Protein AF-A0A0A1HU15-F1 (afdb_monomer_lite)

Radius of gyration: 16.58 Å; chains: 1; bounding box: 42×19×40 Å

Secondary structure (DSSP, 8-state):
--HHHHHHHHHHHHHHHHHHHHHHHHHHHHHH--S-SSHHHHHHHHHHHHHHHHHHHHHHHHHHHHHHHHHHH--

pLDDT: mean 88.74, std 10.62, range [50.88, 98.31]

Sequence (75 aa):
MNFIKGALFVLLIIALAVGGFNLVFIAVGNYFGPFYESEADQSRNFAIWLFGNVGVVIIATAVGVLWNRRRSRRF

Structure (mmCIF, N/CA/C/O backbone):
data_AF-A0A0A1HU15-F1
#
_entry.id   AF-A0A0A1HU15-F1
#
loop_
_atom_site.group_PDB
_atom_site.id
_atom_site.type_symbol
_atom_site.label_atom_id
_atom_site.label_alt_id
_atom_site.label_comp_id
_atom_site.label_asym_i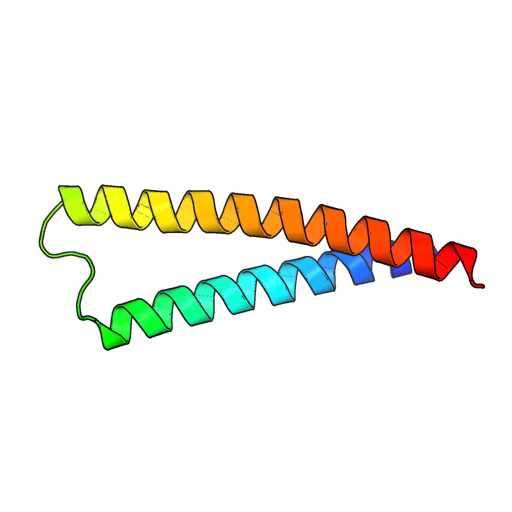d
_atom_site.label_entity_id
_atom_site.label_seq_id
_atom_site.pdbx_PDB_ins_code
_atom_site.Cartn_x
_atom_site.Cartn_y
_atom_site.Cartn_z
_atom_site.occupancy
_atom_site.B_iso_or_equiv
_atom_site.auth_seq_id
_atom_site.auth_comp_id
_atom_site.auth_asym_id
_atom_site.auth_atom_id
_atom_site.pdbx_PDB_model_num
ATOM 1 N N . MET A 1 1 ? -17.653 -1.419 19.897 1.00 64.38 1 MET A N 1
ATOM 2 C CA . MET A 1 1 ? -16.215 -1.704 19.653 1.00 64.38 1 MET A CA 1
ATOM 3 C C . MET A 1 1 ? -15.388 -0.639 20.369 1.00 64.38 1 MET A C 1
ATOM 5 O O . MET A 1 1 ? -15.620 0.530 20.091 1.00 64.38 1 MET A O 1
ATOM 9 N N . ASN A 1 2 ? -14.464 -0.981 21.276 1.00 82.88 2 ASN A N 1
ATOM 10 C CA . ASN A 1 2 ? -13.595 0.042 2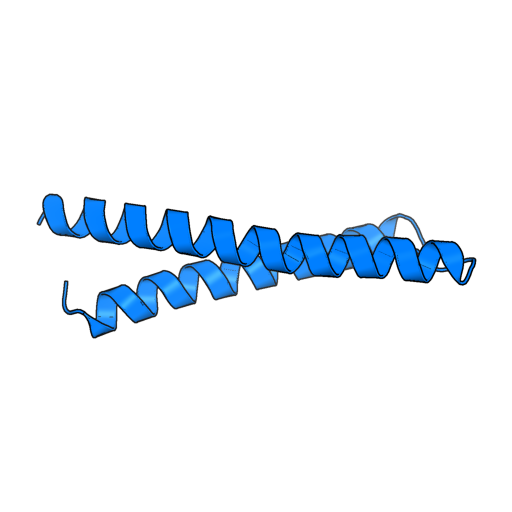1.889 1.00 82.88 2 ASN A CA 1
ATOM 11 C C . ASN A 1 2 ? -12.749 0.724 20.805 1.00 82.88 2 ASN A C 1
ATOM 13 O O . ASN A 1 2 ? -12.303 0.047 19.875 1.00 82.88 2 ASN A O 1
ATOM 17 N N . PHE A 1 3 ? -12.505 2.031 20.942 1.00 82.06 3 PHE A N 1
ATOM 18 C CA . PHE A 1 3 ? -11.759 2.837 19.965 1.00 82.06 3 PHE A CA 1
ATOM 19 C C . PHE A 1 3 ? -10.434 2.176 19.551 1.00 82.06 3 PHE A C 1
ATOM 21 O O . PHE A 1 3 ? -10.163 2.029 18.362 1.00 82.06 3 PHE A O 1
ATOM 28 N N . ILE A 1 4 ? -9.688 1.649 20.528 1.00 89.12 4 ILE A N 1
ATOM 29 C CA . ILE A 1 4 ? -8.420 0.933 20.319 1.00 89.12 4 ILE A CA 1
ATOM 30 C C . ILE A 1 4 ? -8.598 -0.291 19.406 1.00 89.12 4 ILE A C 1
ATOM 32 O O . ILE A 1 4 ? -7.857 -0.461 18.443 1.00 89.12 4 ILE A O 1
ATOM 36 N N . LYS A 1 5 ? -9.612 -1.129 19.654 1.00 88.50 5 LYS A N 1
ATOM 37 C CA . LYS A 1 5 ? -9.884 -2.323 18.830 1.00 88.50 5 LYS A CA 1
ATOM 38 C C . LYS A 1 5 ? -10.284 -1.942 17.403 1.00 88.50 5 LYS A C 1
ATOM 40 O O . LYS A 1 5 ? -9.887 -2.613 16.457 1.00 88.50 5 LYS A O 1
ATOM 45 N N . GLY A 1 6 ? -11.044 -0.856 17.252 1.00 89.31 6 GLY A N 1
ATOM 46 C CA . GLY A 1 6 ? -11.402 -0.310 15.944 1.00 89.31 6 GLY A CA 1
ATOM 47 C C . GLY A 1 6 ? -10.182 0.190 15.169 1.00 89.31 6 GLY A C 1
ATOM 48 O O . GLY A 1 6 ? -10.031 -0.145 13.999 1.00 89.31 6 GLY A O 1
ATOM 49 N N . ALA A 1 7 ? -9.291 0.935 15.826 1.00 92.38 7 ALA A N 1
ATOM 50 C CA . ALA A 1 7 ? -8.054 1.424 15.221 1.00 92.38 7 ALA A CA 1
ATOM 51 C C . ALA A 1 7 ? -7.133 0.272 14.793 1.00 92.38 7 ALA A C 1
ATOM 53 O O . ALA A 1 7 ? -6.694 0.241 13.646 1.00 92.38 7 ALA A O 1
ATOM 54 N N . LEU A 1 8 ? -6.917 -0.720 15.665 1.00 95.06 8 LEU A N 1
ATOM 55 C CA . LEU A 1 8 ? -6.124 -1.913 15.344 1.00 95.06 8 LEU A CA 1
ATOM 56 C C . LEU A 1 8 ? -6.695 -2.686 14.151 1.00 95.06 8 LEU A C 1
ATOM 58 O O . LEU A 1 8 ? -5.942 -3.158 13.306 1.00 95.06 8 LEU A O 1
ATOM 62 N N . PHE A 1 9 ? -8.022 -2.779 14.046 1.00 93.25 9 PHE A N 1
ATOM 63 C CA . PHE A 1 9 ? -8.669 -3.420 12.904 1.00 93.25 9 PHE A CA 1
ATOM 64 C C . PHE A 1 9 ? -8.406 -2.673 11.589 1.00 93.25 9 PHE A C 1
ATOM 66 O O . PHE A 1 9 ? -8.095 -3.302 10.581 1.00 93.25 9 PHE A O 1
ATOM 73 N N . VAL A 1 10 ? -8.491 -1.339 11.590 1.00 94.56 10 VAL A N 1
ATOM 74 C CA . VAL A 1 10 ? -8.176 -0.531 10.399 1.00 94.56 10 VAL A CA 1
ATOM 75 C C . VAL A 1 10 ? -6.697 -0.660 10.029 1.00 94.56 10 VAL A C 1
ATOM 77 O O . VAL A 1 10 ? -6.386 -0.879 8.861 1.00 94.56 10 VAL A O 1
ATOM 80 N N . LEU A 1 11 ? -5.795 -0.598 11.012 1.00 96.69 11 LEU A N 1
ATOM 81 C CA . LEU A 1 11 ? -4.357 -0.780 10.793 1.00 96.69 11 LEU A CA 1
ATOM 82 C C . LEU A 1 11 ? -4.033 -2.157 10.206 1.00 96.69 11 LEU A C 1
ATOM 84 O O . LEU A 1 11 ? -3.223 -2.244 9.288 1.00 96.69 11 LEU A O 1
ATOM 88 N N . LEU A 1 12 ? -4.697 -3.216 10.676 1.00 96.81 12 LEU A N 1
ATOM 89 C CA . LEU A 1 12 ? -4.542 -4.559 10.119 1.00 96.81 12 LEU A CA 1
ATOM 90 C C . LEU A 1 12 ? -4.946 -4.606 8.639 1.00 96.81 12 LEU A C 1
ATOM 92 O O . LEU A 1 12 ? -4.224 -5.179 7.830 1.00 96.81 12 LEU A O 1
ATOM 96 N N . ILE A 1 13 ? -6.068 -3.979 8.268 1.00 96.62 13 ILE A N 1
ATOM 97 C CA . ILE A 1 13 ? -6.509 -3.908 6.866 1.00 96.62 13 ILE A CA 1
ATOM 98 C C . ILE A 1 13 ? -5.471 -3.183 6.007 1.00 96.62 13 ILE A C 1
ATOM 100 O O . ILE A 1 13 ? -5.130 -3.668 4.930 1.00 96.62 13 ILE A O 1
ATOM 104 N N . ILE A 1 14 ? -4.949 -2.050 6.484 1.00 97.62 14 ILE A N 1
ATOM 105 C CA . ILE A 1 14 ? -3.915 -1.290 5.771 1.00 97.62 14 ILE A CA 1
ATOM 106 C C . ILE A 1 14 ? -2.656 -2.143 5.595 1.00 97.62 14 ILE A C 1
ATOM 108 O O . ILE A 1 14 ? -2.152 -2.248 4.480 1.00 97.62 14 ILE A O 1
ATOM 112 N N . ALA A 1 15 ? -2.178 -2.793 6.660 1.00 98.25 15 ALA A N 1
ATOM 113 C CA . ALA A 1 15 ? -0.983 -3.632 6.618 1.00 98.25 15 ALA A CA 1
ATOM 114 C C . ALA A 1 15 ? -1.124 -4.784 5.611 1.00 98.25 15 ALA A C 1
ATOM 116 O O . ALA A 1 15 ? -0.225 -5.010 4.802 1.00 98.25 15 ALA A O 1
ATOM 117 N N . LEU A 1 16 ? -2.272 -5.470 5.610 1.00 98.12 16 LEU A N 1
ATOM 118 C CA 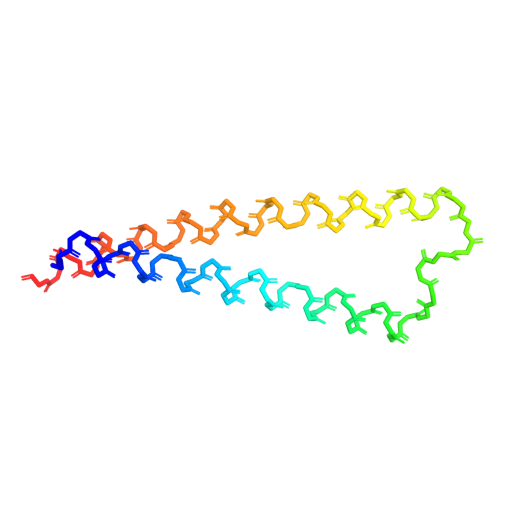. LEU A 1 16 ? -2.555 -6.547 4.660 1.00 98.12 16 LEU A CA 1
ATOM 119 C C . LEU A 1 16 ? -2.636 -6.036 3.218 1.00 98.12 16 LEU A C 1
ATOM 121 O O . LEU A 1 16 ? -2.090 -6.667 2.317 1.00 98.12 16 LEU A O 1
ATOM 125 N N . ALA A 1 17 ? -3.285 -4.892 2.991 1.00 98.06 17 ALA A N 1
ATOM 126 C CA . ALA A 1 17 ? -3.436 -4.320 1.657 1.00 98.06 17 ALA A CA 1
ATOM 127 C C . ALA A 1 17 ? -2.095 -3.845 1.076 1.00 98.06 17 ALA A C 1
ATOM 129 O O . ALA A 1 17 ? -1.771 -4.171 -0.064 1.00 98.06 17 ALA A O 1
ATOM 130 N N . VAL A 1 18 ? -1.293 -3.127 1.869 1.00 98.12 18 VAL A N 1
ATOM 131 C CA . VAL A 1 18 ? 0.051 -2.679 1.474 1.00 98.12 18 VAL A CA 1
ATOM 132 C C . VAL A 1 18 ? 0.959 -3.880 1.228 1.00 98.12 18 VAL A C 1
ATOM 134 O O . VAL A 1 18 ? 1.620 -3.939 0.192 1.00 98.12 18 VAL A O 1
ATOM 137 N N . GLY A 1 19 ? 0.962 -4.867 2.128 1.00 98.25 19 GLY A N 1
ATOM 138 C CA . GLY A 1 19 ? 1.738 -6.094 1.953 1.00 98.25 19 GLY A CA 1
ATOM 139 C C . GLY A 1 19 ? 1.354 -6.840 0.674 1.00 98.25 19 GLY A C 1
ATOM 140 O O . GLY A 1 19 ? 2.225 -7.186 -0.120 1.00 98.25 19 GLY A O 1
ATOM 141 N N . GLY A 1 20 ? 0.053 -7.011 0.426 1.00 98.31 20 GLY A N 1
ATOM 142 C CA . GLY A 1 20 ? -0.460 -7.646 -0.788 1.00 98.31 20 GLY A CA 1
ATOM 143 C C . GLY A 1 20 ? -0.068 -6.900 -2.063 1.00 98.31 20 GLY A C 1
ATOM 144 O O . GLY A 1 20 ? 0.430 -7.519 -3.000 1.00 98.31 20 GLY A O 1
ATOM 145 N N . PHE A 1 21 ? -0.220 -5.573 -2.089 1.00 97.31 21 PHE A N 1
ATOM 146 C CA . PHE A 1 21 ? 0.197 -4.752 -3.227 1.00 97.31 21 PHE A CA 1
ATOM 147 C C . PHE A 1 21 ? 1.691 -4.912 -3.532 1.00 97.31 21 PHE A C 1
ATOM 149 O O . PHE A 1 21 ? 2.060 -5.134 -4.682 1.00 97.31 21 PHE A O 1
ATOM 156 N N . ASN A 1 22 ? 2.547 -4.856 -2.508 1.00 96.56 22 ASN A N 1
ATOM 157 C CA . ASN A 1 22 ? 3.993 -4.984 -2.687 1.00 96.56 22 ASN A CA 1
ATOM 158 C C . ASN A 1 22 ? 4.398 -6.390 -3.144 1.00 96.56 22 ASN A C 1
ATOM 160 O O . ASN A 1 22 ? 5.234 -6.516 -4.036 1.00 96.56 22 ASN A O 1
ATOM 164 N N . LEU A 1 23 ? 3.778 -7.441 -2.598 1.00 97.00 23 LEU A N 1
ATOM 165 C CA . LEU A 1 23 ? 4.003 -8.813 -3.059 1.00 97.00 23 LEU A CA 1
ATOM 166 C C . LEU A 1 23 ? 3.637 -8.980 -4.536 1.00 97.00 23 LEU A C 1
ATOM 168 O O . LEU A 1 23 ? 4.416 -9.555 -5.292 1.00 97.00 23 LEU A O 1
ATOM 172 N N . VAL A 1 24 ? 2.487 -8.445 -4.961 1.00 94.81 24 VAL A N 1
ATOM 173 C CA . VAL A 1 24 ? 2.071 -8.472 -6.370 1.00 94.81 24 VAL A CA 1
ATOM 174 C C . VAL A 1 24 ? 3.042 -7.676 -7.236 1.00 94.81 24 VAL A C 1
ATOM 176 O O . VAL A 1 24 ? 3.480 -8.179 -8.265 1.00 94.81 24 VAL A O 1
ATOM 179 N N . PHE A 1 25 ? 3.424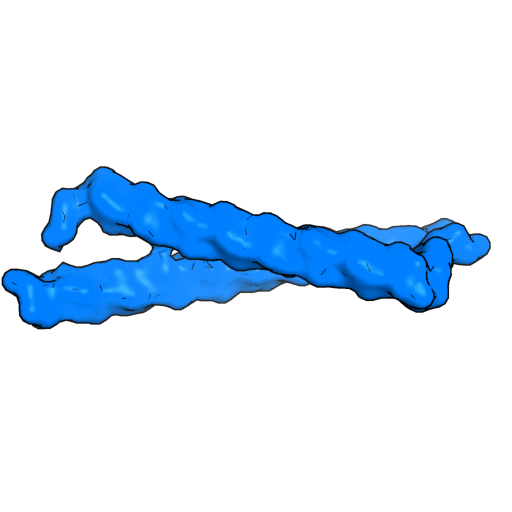 -6.469 -6.818 1.00 91.44 25 PHE A N 1
ATOM 180 C CA . PHE A 1 25 ? 4.352 -5.626 -7.571 1.00 91.44 25 PHE A CA 1
ATOM 181 C C . PHE A 1 25 ? 5.703 -6.325 -7.800 1.00 91.44 25 PHE A C 1
ATOM 183 O O . PHE A 1 25 ? 6.206 -6.349 -8.922 1.00 91.44 25 PHE A O 1
ATOM 190 N N . ILE A 1 26 ? 6.250 -6.965 -6.760 1.00 91.12 26 ILE A N 1
ATOM 191 C CA . ILE A 1 26 ? 7.483 -7.763 -6.847 1.00 91.12 26 ILE A CA 1
ATOM 192 C C . ILE A 1 26 ? 7.288 -8.978 -7.761 1.00 91.12 26 ILE A C 1
ATOM 194 O O . ILE A 1 26 ? 8.135 -9.245 -8.608 1.00 91.12 26 ILE A O 1
ATOM 198 N N . ALA A 1 27 ? 6.181 -9.713 -7.618 1.00 92.12 27 ALA A N 1
ATOM 199 C CA . ALA A 1 27 ? 5.912 -10.904 -8.422 1.00 92.12 27 ALA A CA 1
ATOM 200 C C . ALA A 1 27 ? 5.794 -10.579 -9.919 1.00 92.12 27 ALA A C 1
ATOM 202 O O . ALA A 1 27 ? 6.376 -11.280 -10.744 1.00 92.12 27 ALA A O 1
ATOM 203 N N . VAL A 1 28 ? 5.093 -9.495 -10.266 1.00 89.69 28 VAL A N 1
ATOM 204 C CA . VAL A 1 28 ? 4.984 -9.009 -11.649 1.00 89.69 28 VAL A CA 1
ATOM 205 C C . VAL A 1 28 ? 6.364 -8.608 -12.175 1.00 89.69 28 VAL A C 1
ATOM 207 O O . VAL A 1 28 ? 6.718 -9.004 -13.282 1.00 89.69 28 VAL A O 1
ATOM 210 N N . GLY A 1 29 ? 7.175 -7.907 -11.377 1.00 84.81 29 GLY A N 1
ATOM 211 C CA . GLY A 1 29 ? 8.541 -7.549 -11.779 1.00 84.81 29 GLY A CA 1
ATOM 212 C C . GLY A 1 29 ? 9.452 -8.741 -12.005 1.00 84.81 29 GLY A C 1
ATOM 213 O O . GLY A 1 29 ? 10.193 -8.774 -12.977 1.00 84.81 29 GLY A O 1
ATOM 214 N N . ASN A 1 30 ? 9.354 -9.767 -11.167 1.00 85.56 30 ASN A N 1
ATOM 215 C CA . ASN A 1 30 ? 10.122 -10.988 -11.380 1.00 85.56 30 ASN A CA 1
ATOM 216 C C . ASN A 1 30 ? 9.650 -11.768 -12.618 1.00 85.56 30 ASN A C 1
ATOM 218 O O . ASN A 1 30 ? 10.465 -12.423 -13.259 1.00 85.56 30 ASN A O 1
ATOM 222 N N . TYR A 1 31 ? 8.356 -11.718 -12.953 1.00 85.69 31 TYR A N 1
ATOM 223 C CA . TYR A 1 31 ? 7.794 -12.457 -14.087 1.00 85.69 31 TYR A CA 1
ATOM 224 C C . TYR A 1 31 ? 8.096 -11.808 -15.445 1.00 85.69 31 TYR A C 1
ATOM 226 O O . TYR A 1 31 ? 8.474 -12.505 -16.381 1.00 85.69 31 TYR A O 1
ATOM 234 N N . PHE A 1 32 ? 7.935 -10.486 -15.563 1.00 82.62 32 PHE A N 1
ATOM 235 C CA . PHE A 1 32 ? 8.124 -9.769 -16.832 1.00 82.62 32 PHE A CA 1
ATOM 236 C C . PHE A 1 32 ? 9.584 -9.381 -17.120 1.00 82.62 32 PHE A C 1
ATOM 238 O O . PHE A 1 32 ? 9.867 -8.861 -18.196 1.00 82.62 32 PHE A O 1
ATOM 245 N N . GLY A 1 33 ? 10.511 -9.668 -16.202 1.00 72.88 33 GLY A N 1
ATOM 246 C CA . GLY A 1 33 ? 11.915 -9.275 -16.310 1.00 72.88 33 GLY A CA 1
ATOM 247 C C . GLY A 1 33 ? 12.196 -7.912 -15.668 1.00 72.88 33 GLY A C 1
ATOM 248 O O . GLY A 1 33 ? 11.284 -7.262 -15.151 1.00 72.88 33 GLY A O 1
ATOM 249 N N . PRO A 1 34 ? 13.467 -7.470 -15.644 1.00 65.88 34 PRO A N 1
ATOM 250 C CA . PRO A 1 34 ? 13.850 -6.255 -14.944 1.00 65.88 34 PRO A CA 1
ATOM 251 C C . PRO A 1 34 ? 13.053 -5.065 -15.477 1.00 65.88 34 PRO A C 1
ATOM 253 O O . PRO A 1 34 ? 13.192 -4.662 -16.624 1.00 65.88 34 PRO A O 1
ATOM 256 N N . PHE A 1 35 ? 12.274 -4.433 -14.606 1.00 65.12 35 PHE A N 1
ATOM 257 C CA . PHE A 1 35 ? 11.582 -3.174 -14.887 1.00 65.12 35 PHE A CA 1
ATOM 258 C C . PHE A 1 35 ? 12.529 -1.991 -15.191 1.00 65.12 35 PHE A C 1
ATOM 260 O O . PHE A 1 35 ? 12.082 -0.857 -15.341 1.00 65.12 35 PHE A O 1
ATOM 267 N N . TYR A 1 36 ? 13.837 -2.216 -15.227 1.00 62.38 36 TYR A N 1
ATOM 268 C CA . TYR A 1 36 ? 14.871 -1.196 -15.146 1.00 62.38 36 TYR A CA 1
ATOM 269 C C . TYR A 1 36 ? 15.910 -1.420 -16.247 1.00 62.38 36 TYR A C 1
ATOM 271 O O . TYR A 1 36 ? 17.028 -1.843 -15.970 1.00 62.38 36 TYR A O 1
ATOM 279 N N . GLU A 1 37 ? 15.536 -1.174 -17.502 1.00 70.38 37 GLU A N 1
ATOM 280 C CA . GLU A 1 37 ? 16.492 -1.177 -18.623 1.00 70.38 37 GLU A CA 1
ATOM 281 C C . GLU A 1 37 ? 17.092 0.218 -18.874 1.00 70.38 37 GLU A C 1
ATOM 283 O O . GLU A 1 37 ? 18.191 0.338 -19.411 1.00 70.38 37 GLU A O 1
ATOM 288 N N . SER A 1 38 ? 16.411 1.280 -18.426 1.00 78.69 38 SER A N 1
ATOM 289 C CA . SER A 1 38 ? 16.869 2.670 -18.511 1.00 78.69 38 SER A CA 1
ATOM 290 C C . SER A 1 38 ? 16.493 3.481 -17.262 1.00 78.69 38 SER A C 1
ATOM 292 O O . SER A 1 38 ? 15.553 3.138 -16.538 1.00 78.69 38 SER A O 1
ATOM 294 N N . GLU A 1 39 ? 17.177 4.606 -17.021 1.00 78.69 39 GLU A N 1
ATOM 295 C CA . GLU A 1 39 ? 16.843 5.518 -15.911 1.00 78.69 39 GLU A CA 1
ATOM 296 C C . GLU A 1 39 ? 15.410 6.076 -16.012 1.00 78.69 39 GLU A C 1
ATOM 298 O O . GLU A 1 39 ? 14.735 6.282 -14.999 1.00 78.69 39 GLU A O 1
ATOM 303 N N . ALA A 1 40 ? 14.907 6.276 -17.236 1.00 79.88 40 ALA A N 1
ATOM 304 C CA . ALA A 1 40 ? 13.540 6.733 -17.477 1.00 79.88 40 ALA A CA 1
ATOM 305 C C . ALA A 1 40 ? 12.504 5.673 -17.068 1.00 79.88 40 ALA A C 1
ATOM 307 O O . ALA A 1 40 ? 11.481 6.004 -16.459 1.00 79.88 40 ALA A O 1
ATOM 308 N N . ASP A 1 41 ? 12.781 4.395 -17.343 1.00 82.44 41 ASP A N 1
ATOM 309 C CA . ASP A 1 41 ? 11.931 3.286 -16.906 1.00 82.44 41 ASP A CA 1
ATOM 310 C C . ASP A 1 41 ? 11.967 3.124 -15.385 1.00 82.44 41 ASP A C 1
ATOM 312 O O . ASP A 1 41 ? 10.928 2.900 -14.760 1.00 82.44 41 ASP A O 1
ATOM 316 N N . GLN A 1 42 ? 13.128 3.349 -14.766 1.00 83.00 42 GLN A N 1
ATOM 317 C CA . GLN A 1 42 ? 13.268 3.333 -13.314 1.00 83.00 42 GLN A CA 1
ATOM 318 C C . GLN A 1 42 ? 12.456 4.414 -12.621 1.00 83.00 42 GLN A C 1
ATOM 320 O O . GLN A 1 42 ? 11.708 4.111 -11.689 1.00 83.00 42 GLN A O 1
ATOM 325 N N . SER A 1 43 ? 12.549 5.653 -13.099 1.00 86.56 43 SER A N 1
ATOM 326 C CA . SER A 1 43 ? 11.771 6.764 -12.553 1.00 86.56 43 SER A CA 1
ATOM 327 C C . SER A 1 43 ? 10.263 6.516 -12.686 1.00 86.56 43 SER A C 1
ATOM 329 O O . SER A 1 43 ? 9.511 6.673 -11.720 1.00 86.56 43 SER A O 1
ATOM 331 N N . ARG A 1 44 ? 9.811 6.025 -13.850 1.00 87.19 44 ARG A N 1
ATOM 332 C CA . ARG A 1 44 ? 8.399 5.693 -14.091 1.00 87.19 44 ARG A CA 1
ATOM 333 C C . ARG A 1 44 ? 7.902 4.585 -13.166 1.00 87.19 44 ARG A C 1
ATOM 335 O O . ARG A 1 44 ? 6.847 4.728 -12.549 1.00 87.19 44 ARG A O 1
ATOM 342 N N . ASN A 1 45 ? 8.646 3.490 -13.054 1.00 87.12 45 ASN A N 1
ATOM 343 C CA . ASN A 1 45 ? 8.224 2.333 -12.268 1.00 87.12 45 ASN A CA 1
ATOM 344 C C . ASN A 1 45 ? 8.271 2.621 -10.762 1.00 87.12 45 ASN A C 1
ATOM 346 O O . ASN A 1 45 ? 7.372 2.199 -10.033 1.00 87.12 45 ASN A O 1
ATOM 350 N N . PHE A 1 46 ? 9.229 3.437 -10.309 1.00 88.81 46 PHE A N 1
ATOM 351 C CA . PHE A 1 46 ? 9.240 3.978 -8.951 1.00 88.81 46 PHE A CA 1
ATOM 352 C C . PHE A 1 46 ? 8.018 4.861 -8.678 1.00 88.81 46 PHE A C 1
ATOM 354 O O . PHE A 1 46 ? 7.366 4.698 -7.648 1.00 88.81 46 PHE A O 1
ATOM 361 N N . ALA A 1 47 ? 7.660 5.754 -9.607 1.00 93.88 47 ALA A N 1
ATOM 362 C CA . ALA A 1 47 ? 6.473 6.590 -9.464 1.00 93.88 47 ALA A CA 1
ATOM 363 C C . ALA A 1 47 ? 5.196 5.738 -9.371 1.00 93.88 47 ALA A C 1
ATOM 365 O O . ALA A 1 47 ? 4.384 5.959 -8.474 1.00 93.88 47 ALA A O 1
ATOM 366 N N . ILE A 1 48 ? 5.037 4.724 -10.230 1.00 92.25 48 ILE A N 1
ATOM 367 C CA . ILE A 1 48 ? 3.891 3.798 -10.186 1.00 92.25 48 ILE A CA 1
ATOM 368 C C . ILE A 1 48 ? 3.825 3.077 -8.838 1.00 92.25 48 ILE A C 1
ATOM 370 O O . ILE A 1 48 ? 2.762 3.029 -8.219 1.00 92.25 48 ILE A O 1
ATOM 374 N N . TRP A 1 49 ? 4.949 2.545 -8.360 1.00 94.19 49 TRP A N 1
ATOM 375 C CA . TRP A 1 49 ? 5.018 1.885 -7.060 1.00 94.19 49 TRP A CA 1
ATOM 376 C C . TRP A 1 49 ? 4.655 2.839 -5.913 1.00 94.19 49 TRP A C 1
ATOM 378 O O . TRP A 1 49 ? 3.861 2.485 -5.037 1.00 94.19 49 TRP A O 1
ATOM 388 N N . LEU A 1 50 ? 5.182 4.065 -5.930 1.00 96.44 50 LEU A N 1
ATOM 389 C CA . LEU A 1 50 ? 4.948 5.070 -4.896 1.00 96.44 50 LEU A CA 1
ATOM 390 C C . LEU A 1 50 ? 3.482 5.523 -4.867 1.00 96.44 50 LEU A C 1
ATOM 392 O O . LEU A 1 50 ? 2.830 5.442 -3.824 1.00 96.44 50 LEU A O 1
ATOM 396 N N . PHE A 1 51 ? 2.939 5.951 -6.010 1.00 97.88 51 PHE A N 1
ATOM 397 C CA . PHE A 1 51 ? 1.537 6.361 -6.118 1.00 97.88 51 PHE A CA 1
ATOM 398 C C . PHE A 1 51 ? 0.584 5.196 -5.849 1.00 97.88 51 PHE A C 1
ATOM 400 O O . PHE A 1 51 ? -0.455 5.391 -5.217 1.00 97.88 51 PHE A O 1
ATOM 407 N N . GLY A 1 52 ? 0.956 3.980 -6.255 1.00 96.88 52 GLY A N 1
ATOM 408 C CA . GLY A 1 52 ? 0.228 2.759 -5.930 1.00 96.88 52 GLY A CA 1
ATOM 409 C C . GLY A 1 52 ? 0.126 2.535 -4.422 1.00 96.88 52 GLY A C 1
ATOM 410 O O . GLY A 1 52 ? -0.978 2.359 -3.911 1.00 96.88 52 GLY A O 1
ATOM 411 N N . ASN A 1 53 ? 1.237 2.639 -3.683 1.00 97.88 53 ASN A N 1
ATOM 412 C CA . ASN A 1 53 ? 1.227 2.527 -2.220 1.00 97.88 53 ASN A CA 1
ATOM 413 C C . ASN A 1 53 ? 0.356 3.610 -1.564 1.00 97.88 53 ASN A C 1
ATOM 415 O O . ASN A 1 53 ? -0.462 3.294 -0.699 1.00 97.88 53 ASN A O 1
ATOM 419 N N . VAL A 1 54 ? 0.476 4.871 -1.997 1.00 98.12 54 VAL A N 1
ATOM 420 C CA . VAL A 1 54 ? -0.366 5.972 -1.491 1.00 98.12 54 VAL A CA 1
ATOM 421 C C . VAL A 1 54 ? -1.850 5.680 -1.731 1.00 98.12 54 VAL A C 1
ATOM 423 O O . VAL A 1 54 ? -2.659 5.775 -0.805 1.00 98.12 54 VAL A O 1
ATOM 426 N N . GLY A 1 55 ? -2.211 5.266 -2.948 1.00 98.06 55 GLY A N 1
ATOM 427 C CA . GLY A 1 55 ? -3.583 4.909 -3.304 1.00 98.06 55 GLY A CA 1
ATOM 428 C C . GLY A 1 55 ? -4.123 3.749 -2.466 1.00 98.06 55 GLY A C 1
ATOM 429 O O . GLY A 1 55 ? -5.225 3.841 -1.921 1.00 98.06 55 GLY A O 1
ATOM 430 N N . VAL A 1 56 ? -3.331 2.687 -2.293 1.00 98.25 56 VAL A N 1
ATOM 431 C CA . VAL A 1 56 ? -3.691 1.520 -1.473 1.00 98.25 56 VAL A CA 1
ATOM 432 C C . VAL A 1 56 ? -3.940 1.920 -0.023 1.00 98.25 56 VAL A C 1
ATOM 434 O O . VAL A 1 56 ? -4.957 1.518 0.540 1.00 98.25 56 VAL A O 1
ATOM 437 N N . VAL A 1 57 ? -3.081 2.750 0.576 1.00 98.31 57 VAL A N 1
ATOM 438 C CA . VAL A 1 57 ? -3.266 3.228 1.956 1.00 98.31 57 VAL A CA 1
ATOM 439 C C . VAL A 1 57 ? -4.562 4.025 2.095 1.00 98.31 57 VAL A C 1
ATOM 441 O O . VAL A 1 57 ? -5.335 3.771 3.022 1.00 98.31 57 VAL A O 1
ATOM 444 N N . ILE A 1 58 ? -4.841 4.953 1.173 1.00 98.31 58 ILE A N 1
ATOM 445 C CA . ILE A 1 58 ? -6.059 5.780 1.207 1.00 98.31 58 ILE A CA 1
ATOM 446 C C . ILE A 1 58 ? -7.311 4.899 1.111 1.00 98.31 58 ILE A C 1
ATOM 448 O O . ILE A 1 58 ? -8.215 5.006 1.946 1.00 98.31 58 ILE A O 1
ATOM 452 N N . ILE A 1 59 ? -7.351 3.991 0.132 1.00 98.19 59 ILE A N 1
ATOM 453 C CA . ILE A 1 59 ? -8.499 3.107 -0.099 1.00 98.19 59 ILE A CA 1
ATOM 454 C C . ILE A 1 59 ? -8.685 2.149 1.082 1.00 98.19 59 ILE A C 1
ATOM 456 O O . ILE A 1 59 ? -9.794 2.032 1.606 1.00 98.19 59 IL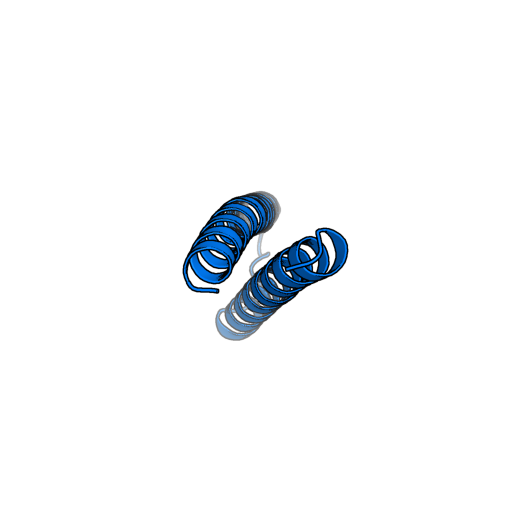E A O 1
ATOM 460 N N . ALA A 1 60 ? -7.615 1.502 1.549 1.00 97.25 60 ALA A N 1
ATOM 461 C CA . ALA A 1 60 ? -7.663 0.569 2.672 1.00 97.25 60 ALA A CA 1
ATOM 462 C C . ALA A 1 60 ? -8.127 1.255 3.963 1.00 97.25 60 ALA A C 1
ATOM 464 O O . ALA A 1 60 ? -8.951 0.703 4.694 1.00 97.25 60 ALA A O 1
ATOM 465 N N . THR A 1 61 ? -7.671 2.486 4.210 1.00 97.44 61 THR A N 1
ATOM 466 C CA . THR A 1 61 ? -8.127 3.296 5.347 1.00 97.44 61 THR A CA 1
ATOM 467 C C . THR A 1 61 ? -9.621 3.590 5.240 1.00 97.44 61 THR A C 1
ATOM 469 O O . THR A 1 61 ? -10.370 3.335 6.185 1.00 97.44 61 THR A O 1
ATOM 472 N N . ALA A 1 62 ? -10.085 4.076 4.084 1.00 97.44 62 ALA A N 1
ATOM 473 C CA . ALA A 1 62 ? -11.495 4.390 3.863 1.00 97.44 62 ALA A CA 1
ATOM 474 C C . ALA A 1 62 ? -12.387 3.149 4.038 1.00 97.44 62 ALA A C 1
ATOM 476 O O . ALA A 1 62 ? -13.371 3.187 4.782 1.00 97.44 62 ALA A O 1
ATOM 477 N N . VAL A 1 63 ? -12.012 2.026 3.419 1.00 95.88 63 VAL A N 1
ATOM 478 C CA . VAL A 1 63 ? -12.724 0.745 3.530 1.00 95.88 63 VAL A CA 1
ATOM 479 C C . VAL A 1 63 ? -12.724 0.238 4.970 1.00 95.88 63 VAL A C 1
ATOM 481 O O . VAL A 1 63 ? -13.784 -0.120 5.488 1.00 95.88 63 VAL A O 1
ATOM 484 N N . GLY A 1 64 ? -11.574 0.253 5.648 1.00 94.25 64 GLY A N 1
ATOM 485 C CA . GLY A 1 64 ? -11.454 -0.187 7.036 1.00 94.25 64 GLY A CA 1
ATOM 486 C C . GLY A 1 64 ? -12.331 0.631 7.981 1.00 94.25 64 GLY A C 1
ATOM 487 O O . GLY A 1 64 ? -13.048 0.065 8.810 1.00 94.25 64 GLY A O 1
ATOM 488 N N . VAL A 1 65 ? -12.351 1.957 7.823 1.00 93.75 65 VAL A N 1
ATOM 489 C CA . VAL A 1 65 ? -13.206 2.853 8.615 1.00 93.75 65 VAL A CA 1
ATOM 490 C C . VAL A 1 65 ? -14.687 2.598 8.332 1.00 93.75 65 VAL A C 1
ATOM 492 O O . VAL A 1 65 ? -15.476 2.473 9.273 1.00 93.75 65 VAL A O 1
ATOM 495 N N . LEU A 1 66 ? -15.084 2.492 7.059 1.00 94.06 66 LEU A N 1
ATOM 496 C CA . LEU A 1 66 ? -16.471 2.212 6.674 1.00 94.06 66 LEU A CA 1
ATOM 497 C C . LEU A 1 66 ? -16.946 0.862 7.219 1.00 94.06 66 LEU A C 1
ATOM 499 O 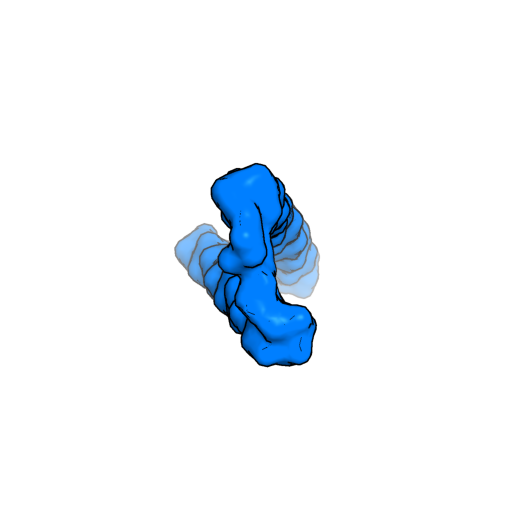O . LEU A 1 66 ? -18.055 0.769 7.752 1.00 94.06 66 LEU A O 1
ATOM 503 N N . TRP A 1 67 ? -16.108 -0.170 7.142 1.00 91.31 67 TRP A N 1
ATOM 504 C CA . TRP A 1 67 ? -16.416 -1.487 7.688 1.00 91.31 67 TRP A CA 1
ATOM 505 C C . TRP A 1 67 ? -16.531 -1.433 9.211 1.00 91.31 67 TRP A C 1
ATOM 507 O O . TRP A 1 67 ? -17.543 -1.869 9.764 1.00 91.31 67 TRP A O 1
ATOM 517 N N . ASN A 1 68 ? -15.561 -0.831 9.902 1.00 89.44 68 ASN A N 1
ATOM 518 C CA . ASN A 1 68 ? -15.597 -0.701 11.357 1.00 89.44 68 ASN A CA 1
ATOM 519 C C . ASN A 1 68 ? -16.861 0.042 11.839 1.00 89.44 68 ASN A C 1
ATOM 521 O O . ASN A 1 68 ? -17.516 -0.388 12.794 1.00 89.44 68 ASN A O 1
ATOM 525 N N . ARG A 1 69 ? -17.269 1.107 11.129 1.00 87.69 69 ARG A N 1
ATOM 526 C CA . ARG A 1 69 ? -18.529 1.828 11.386 1.00 87.69 69 ARG A CA 1
ATOM 527 C C . ARG A 1 69 ? -19.757 0.947 11.163 1.00 87.69 69 ARG A C 1
ATOM 529 O O . ARG A 1 69 ? -20.635 0.922 12.018 1.00 87.69 69 ARG A O 1
ATOM 536 N N . ARG A 1 70 ? -19.830 0.201 10.054 1.00 87.12 70 ARG A N 1
ATOM 537 C CA . ARG A 1 70 ? -20.945 -0.730 9.783 1.00 87.12 70 ARG A CA 1
ATOM 538 C C . ARG A 1 70 ? -21.048 -1.821 10.847 1.00 87.12 70 ARG A C 1
ATOM 540 O O . ARG A 1 70 ? -22.151 -2.130 11.285 1.00 87.12 70 ARG A O 1
ATOM 547 N N . ARG A 1 71 ? -19.916 -2.376 11.286 1.00 80.94 71 ARG A N 1
ATOM 548 C CA . ARG A 1 71 ? -19.874 -3.400 12.339 1.00 80.94 71 ARG A CA 1
ATOM 549 C C . ARG A 1 71 ? -20.356 -2.844 13.675 1.00 80.94 71 ARG A C 1
ATOM 551 O O . ARG A 1 71 ? -21.133 -3.503 14.343 1.00 80.94 71 ARG A O 1
ATOM 558 N N . SER A 1 72 ? -19.972 -1.616 14.012 1.00 76.50 72 SER A N 1
ATOM 559 C CA . SER A 1 72 ? -20.400 -0.950 15.251 1.00 76.50 72 SER A CA 1
ATOM 560 C C . SER A 1 72 ? -21.852 -0.454 15.235 1.00 76.50 72 SER A C 1
ATOM 562 O O . SER A 1 72 ? -22.322 0.006 16.260 1.00 76.50 72 SER A O 1
ATOM 564 N N . ARG A 1 73 ? -22.547 -0.491 14.088 1.00 73.62 73 ARG A N 1
ATOM 565 C CA . ARG A 1 73 ? -23.989 -0.189 13.980 1.00 73.62 73 ARG A CA 1
ATOM 566 C C . ARG A 1 73 ? -24.876 -1.434 14.062 1.00 73.62 73 ARG A C 1
ATOM 568 O O . ARG A 1 73 ? -26.083 -1.298 14.205 1.00 73.62 73 ARG A O 1
ATOM 575 N N . ARG A 1 74 ? -24.302 -2.627 13.870 1.00 62.97 74 ARG A N 1
ATOM 576 C CA . ARG A 1 74 ? -25.021 -3.915 13.918 1.00 62.97 74 ARG A CA 1
ATOM 577 C C . ARG A 1 74 ? -24.965 -4.588 15.295 1.00 62.97 74 ARG A C 1
ATOM 579 O O . ARG A 1 74 ? -25.636 -5.595 15.477 1.00 62.97 74 ARG A O 1
ATOM 586 N N . PHE A 1 75 ? -24.150 -4.061 16.203 1.00 50.88 75 PHE A N 1
ATOM 587 C CA . PHE A 1 75 ? -23.980 -4.488 17.590 1.00 50.88 75 PHE A CA 1
ATOM 588 C C . PHE A 1 75 ? -24.198 -3.278 18.486 1.00 50.88 75 PHE A C 1
ATOM 590 O O . PHE A 1 75 ? -24.729 -3.472 19.595 1.00 50.88 75 PHE A O 1
#

Foldseek 3Di:
DPPVVLVVQLVVLLVVQLVVLVVVLVVVPVVVDHLPPDPVSVVVSVVCNVVVSVVSNVVSNVVSNVVSVVVVVVD